Protein AF-A0AAD7GAS3-F1 (afdb_monomer)

Sequence (85 aa):
IVTVGGESSSPGGMYQFSPNRVTASNGTIIRFRFSSPGNHSVAHIAFSYPCTPLGDKIESSFEPVALGAANVPEWSIEVIDDRGR

Organism: Mycena rosella (NCBI:txid1033263)

Mean predicted aligned error: 4.08 Å

Structure (mmCIF, N/CA/C/O backbone):
data_AF-A0AAD7GAS3-F1
#
_entry.id   AF-A0AAD7GAS3-F1
#
loop_
_atom_site.group_PDB
_atom_site.id
_atom_site.type_symbol
_atom_site.label_atom_id
_atom_site.label_alt_id
_atom_site.label_comp_id
_atom_site.label_asym_id
_atom_site.label_entity_id
_atom_site.label_seq_id
_atom_site.pdbx_PDB_ins_code
_atom_site.Cartn_x
_atom_site.Cartn_y
_atom_site.Cartn_z
_atom_site.occupancy
_atom_site.B_iso_or_equiv
_atom_site.auth_seq_id
_atom_site.auth_comp_id
_atom_site.auth_asym_id
_atom_site.auth_atom_id
_atom_site.pdbx_PDB_model_num
ATOM 1 N N . ILE A 1 1 ? 0.309 8.216 3.169 1.00 94.00 1 ILE A N 1
ATOM 2 C CA . ILE A 1 1 ? 0.478 7.437 1.920 1.00 94.00 1 ILE A CA 1
ATOM 3 C C . ILE A 1 1 ? 1.491 6.345 2.216 1.00 94.00 1 ILE A C 1
ATOM 5 O O . ILE A 1 1 ? 2.479 6.642 2.877 1.00 94.00 1 ILE A O 1
ATOM 9 N N . VAL A 1 2 ? 1.216 5.117 1.788 1.00 97.75 2 VAL A N 1
ATOM 10 C CA . VAL A 1 2 ? 2.133 3.975 1.843 1.00 97.75 2 VAL A CA 1
ATOM 11 C C . VAL A 1 2 ? 2.617 3.700 0.425 1.00 97.75 2 VAL A C 1
ATOM 13 O O . VAL A 1 2 ? 1.808 3.508 -0.477 1.00 97.75 2 VAL A O 1
ATOM 16 N N . THR A 1 3 ? 3.924 3.694 0.211 1.00 97.06 3 THR A N 1
ATOM 17 C CA . THR A 1 3 ? 4.518 3.274 -1.059 1.00 97.06 3 THR A CA 1
ATOM 18 C C . THR A 1 3 ? 4.551 1.750 -1.117 1.00 97.06 3 THR A C 1
ATOM 20 O O . THR A 1 3 ? 4.979 1.114 -0.153 1.00 97.06 3 THR A O 1
ATOM 23 N N . VAL A 1 4 ? 4.104 1.171 -2.230 1.00 97.81 4 VAL A N 1
ATOM 24 C CA . VAL A 1 4 ? 4.139 -0.276 -2.484 1.00 97.81 4 VAL A CA 1
ATOM 25 C C . VAL A 1 4 ? 5.197 -0.564 -3.538 1.00 97.81 4 VAL A C 1
ATOM 27 O O . VAL A 1 4 ? 5.099 -0.062 -4.656 1.00 97.81 4 VAL A O 1
ATOM 30 N N . GLY A 1 5 ? 6.178 -1.385 -3.182 1.00 95.44 5 GLY A N 1
ATOM 31 C CA . GLY A 1 5 ? 7.335 -1.681 -4.017 1.00 95.44 5 GLY A CA 1
ATOM 32 C C . GLY A 1 5 ? 8.548 -0.801 -3.715 1.00 95.44 5 GLY A C 1
ATOM 33 O O . GLY A 1 5 ? 8.593 -0.061 -2.729 1.00 95.44 5 GLY A O 1
ATOM 34 N N . GLY A 1 6 ? 9.559 -0.928 -4.566 1.00 93.00 6 GLY A N 1
ATOM 35 C CA . GLY A 1 6 ? 10.802 -0.167 -4.523 1.00 93.00 6 GLY A CA 1
ATOM 36 C C . GLY A 1 6 ? 11.802 -0.709 -5.541 1.00 93.00 6 GLY A C 1
ATOM 37 O O . GLY A 1 6 ? 11.531 -1.678 -6.249 1.00 93.00 6 GLY A O 1
ATOM 38 N N . GLU A 1 7 ? 12.988 -0.117 -5.597 1.00 91.19 7 GLU A N 1
ATOM 39 C CA . GLU A 1 7 ? 14.096 -0.679 -6.373 1.00 91.19 7 GLU A CA 1
ATOM 40 C C . GLU A 1 7 ? 14.842 -1.754 -5.570 1.00 91.19 7 GLU A C 1
ATOM 42 O O . GLU A 1 7 ? 14.784 -1.791 -4.340 1.00 91.19 7 GLU A O 1
ATOM 47 N N . SER A 1 8 ? 15.632 -2.601 -6.236 1.00 90.94 8 SER A N 1
ATOM 48 C CA . SER A 1 8 ? 16.507 -3.566 -5.548 1.00 90.94 8 SER A CA 1
ATOM 49 C C . SER A 1 8 ? 17.538 -2.897 -4.629 1.00 90.94 8 SER A C 1
ATOM 51 O O . SER A 1 8 ? 18.020 -3.519 -3.688 1.00 90.94 8 SER A O 1
ATOM 53 N N . SER A 1 9 ? 17.873 -1.636 -4.909 1.00 92.12 9 SER A N 1
ATOM 54 C CA . SER A 1 9 ? 18.759 -0.767 -4.127 1.00 92.12 9 SER A CA 1
ATOM 55 C C . SER A 1 9 ? 18.060 -0.096 -2.938 1.00 92.12 9 SER A C 1
ATOM 57 O O . SER A 1 9 ? 18.731 0.463 -2.070 1.00 92.12 9 SER A O 1
ATOM 59 N N . SER A 1 10 ? 16.723 -0.113 -2.893 1.00 91.62 10 SER A N 1
ATOM 60 C CA . SER A 1 10 ? 15.965 0.549 -1.835 1.00 91.62 10 SER A CA 1
ATOM 61 C C . SER A 1 10 ? 16.177 -0.167 -0.497 1.00 91.62 10 SER A C 1
ATOM 63 O O . SER A 1 10 ? 16.219 -1.401 -0.465 1.00 91.62 10 SER A O 1
ATOM 65 N N . PRO A 1 11 ? 16.252 0.557 0.634 1.00 90.56 11 PRO A N 1
ATOM 66 C CA . PRO A 1 11 ? 16.151 -0.066 1.952 1.00 90.56 11 PRO A CA 1
ATOM 67 C C . PRO A 1 11 ? 14.857 -0.887 2.020 1.00 90.56 11 PRO A C 1
ATOM 69 O O . PRO A 1 11 ? 13.802 -0.342 1.716 1.00 90.56 11 PRO A O 1
ATOM 72 N N . GLY A 1 12 ? 14.938 -2.182 2.345 1.00 88.38 12 GLY A N 1
ATOM 73 C CA . GLY A 1 12 ? 13.794 -3.113 2.312 1.00 88.38 12 GLY A CA 1
ATOM 74 C C . GLY A 1 12 ? 13.542 -3.811 0.962 1.00 88.38 12 GLY A C 1
ATOM 75 O O . GLY A 1 12 ? 12.719 -4.721 0.892 1.00 88.38 12 GLY A O 1
ATOM 76 N N . GLY A 1 13 ? 14.296 -3.463 -0.086 1.00 93.00 13 GLY A N 1
ATOM 77 C CA . GLY A 1 13 ? 14.266 -4.111 -1.399 1.00 93.00 13 GLY A CA 1
ATOM 78 C C . GLY A 1 13 ? 13.030 -3.783 -2.243 1.00 93.00 13 GLY A C 1
ATOM 79 O O . GLY A 1 13 ? 12.302 -2.826 -1.988 1.00 93.00 13 GLY A O 1
ATOM 80 N N . MET A 1 14 ? 12.795 -4.599 -3.276 1.00 93.31 14 MET A N 1
ATOM 81 C CA . MET A 1 14 ? 11.715 -4.382 -4.251 1.00 93.31 14 MET A CA 1
ATOM 82 C C . MET A 1 14 ? 10.331 -4.871 -3.793 1.00 93.31 14 MET A C 1
ATOM 84 O O . MET A 1 14 ? 9.324 -4.484 -4.374 1.00 93.31 14 MET A O 1
ATOM 88 N N . TYR A 1 15 ? 10.255 -5.717 -2.761 1.00 94.12 15 TYR A N 1
ATOM 89 C CA . TYR A 1 15 ? 9.002 -6.291 -2.254 1.00 94.12 15 TYR A CA 1
ATOM 90 C C . TYR A 1 15 ? 8.701 -5.748 -0.861 1.00 94.12 15 TYR A C 1
ATOM 92 O O . TYR A 1 15 ? 8.953 -6.413 0.143 1.00 94.12 15 TYR A O 1
ATOM 100 N N . GLN A 1 16 ? 8.196 -4.518 -0.797 1.00 95.44 16 GLN A N 1
ATOM 101 C CA . GLN A 1 16 ? 7.982 -3.847 0.479 1.00 95.44 16 GLN A CA 1
ATOM 102 C C . GLN A 1 16 ? 6.788 -2.895 0.493 1.00 95.44 16 GLN A C 1
ATOM 104 O O . GLN A 1 16 ? 6.307 -2.441 -0.543 1.00 95.44 16 GLN A O 1
ATOM 109 N N . PHE A 1 17 ? 6.378 -2.560 1.712 1.00 97.00 17 PHE A N 1
ATOM 110 C CA . PHE A 1 17 ? 5.525 -1.423 2.030 1.00 97.00 17 PHE A CA 1
ATOM 111 C C . PHE A 1 17 ? 6.370 -0.384 2.770 1.00 97.00 17 PHE A C 1
ATOM 113 O O . PHE A 1 17 ? 7.062 -0.737 3.725 1.00 97.00 17 PHE A O 1
ATOM 120 N N . SER A 1 18 ? 6.314 0.884 2.360 1.00 96.56 18 SER A N 1
ATOM 121 C CA . SER A 1 18 ? 7.055 1.975 3.003 1.00 96.56 18 SER A CA 1
ATOM 122 C C . SER A 1 18 ? 6.142 3.177 3.295 1.00 96.56 18 SER A C 1
ATOM 124 O O . SER A 1 18 ? 5.696 3.845 2.361 1.00 96.56 18 SER A O 1
ATOM 126 N N . PRO A 1 19 ? 5.830 3.472 4.571 1.00 96.25 19 PRO A N 1
ATOM 127 C CA . PRO A 1 19 ? 6.222 2.712 5.761 1.00 96.25 19 PRO A CA 1
ATOM 128 C C . PRO A 1 19 ? 5.550 1.328 5.819 1.00 96.25 19 PRO A C 1
ATOM 130 O O . PRO A 1 19 ? 4.459 1.135 5.289 1.00 96.25 19 PRO A O 1
ATOM 133 N N . ASN A 1 20 ? 6.177 0.378 6.520 1.00 95.19 20 ASN A N 1
ATOM 134 C CA . ASN A 1 20 ? 5.632 -0.973 6.727 1.00 95.19 20 ASN A CA 1
ATOM 135 C C . ASN A 1 20 ? 4.659 -1.068 7.917 1.00 95.19 20 ASN A C 1
ATOM 137 O O . ASN A 1 20 ? 4.082 -2.124 8.170 1.00 95.19 20 ASN A O 1
ATOM 141 N N . ARG A 1 21 ? 4.489 0.026 8.665 1.00 94.50 21 ARG A N 1
ATOM 142 C CA . ARG A 1 21 ? 3.560 0.137 9.787 1.00 94.50 21 ARG A CA 1
ATOM 143 C C . ARG A 1 21 ? 2.914 1.511 9.772 1.00 94.50 21 ARG A C 1
ATOM 145 O O . ARG A 1 21 ? 3.602 2.526 9.692 1.00 94.50 21 ARG A O 1
ATOM 152 N N . VAL A 1 22 ? 1.593 1.529 9.890 1.00 93.62 22 VAL A N 1
ATOM 153 C CA . VAL A 1 22 ? 0.790 2.746 9.997 1.00 93.62 22 VAL A CA 1
ATOM 154 C C . VAL A 1 22 ? -0.122 2.604 11.207 1.00 93.62 22 VAL A C 1
ATOM 156 O O . VAL A 1 22 ? -0.744 1.562 11.394 1.00 93.62 22 VAL A O 1
ATOM 159 N N . THR A 1 23 ? -0.195 3.654 12.018 1.00 94.12 23 THR A N 1
ATOM 160 C CA . THR A 1 23 ? -1.227 3.818 13.045 1.00 94.12 23 THR A CA 1
ATOM 161 C C . THR A 1 23 ? -2.140 4.943 12.575 1.00 94.12 23 THR A C 1
ATOM 163 O O . THR A 1 23 ? -1.652 6.033 12.280 1.00 94.12 23 THR A O 1
ATOM 166 N N . ALA A 1 24 ? -3.438 4.678 12.466 1.00 92.81 24 ALA A N 1
ATOM 167 C CA . ALA A 1 24 ? -4.424 5.617 11.945 1.00 92.81 24 ALA A CA 1
ATOM 168 C C . ALA A 1 24 ? -5.748 5.471 12.706 1.00 92.81 24 ALA A C 1
ATOM 170 O O . ALA A 1 24 ? -6.089 4.368 13.127 1.00 92.81 24 ALA A O 1
ATOM 171 N N . SER A 1 25 ? -6.467 6.580 12.887 1.0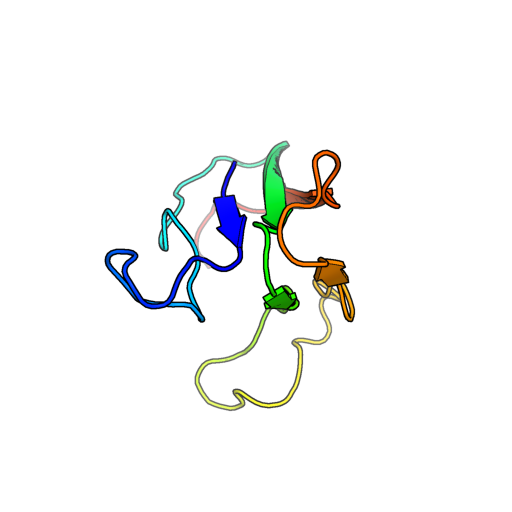0 95.06 25 SER A N 1
ATOM 172 C CA . SER A 1 25 ? -7.786 6.594 13.532 1.00 95.06 25 SER A CA 1
ATOM 173 C C . SER A 1 25 ? -8.895 6.192 12.562 1.00 95.06 25 SER A C 1
ATOM 175 O O . SER A 1 25 ? -8.721 6.284 11.342 1.00 95.06 25 SER A O 1
ATOM 177 N N . ASN A 1 26 ? -10.053 5.818 13.103 1.00 95.12 26 ASN A N 1
ATOM 178 C CA . ASN A 1 26 ? -11.269 5.574 12.328 1.00 95.12 26 ASN A CA 1
ATOM 179 C C . ASN A 1 26 ? -11.592 6.769 11.404 1.00 95.12 26 ASN A C 1
ATOM 181 O O . ASN A 1 26 ? -11.412 7.926 11.790 1.00 95.12 26 ASN A O 1
ATOM 185 N N . GLY A 1 27 ? -12.013 6.490 10.170 1.00 94.50 27 GLY A N 1
ATOM 186 C CA . GLY A 1 27 ? -12.282 7.469 9.114 1.00 94.50 27 GLY A CA 1
ATOM 187 C C . GLY A 1 27 ? -11.037 7.943 8.354 1.00 94.50 27 GLY A C 1
ATOM 188 O O . GLY A 1 27 ? -11.144 8.728 7.411 1.00 94.50 27 GLY A O 1
ATOM 189 N N . THR A 1 28 ? -9.836 7.485 8.726 1.00 96.31 28 THR A N 1
ATOM 190 C CA . THR A 1 28 ? -8.619 7.808 7.967 1.00 96.31 28 THR A CA 1
ATOM 191 C C . THR A 1 28 ? -8.605 7.059 6.637 1.00 96.31 28 THR A C 1
ATOM 193 O O . THR A 1 28 ? -8.807 5.847 6.599 1.00 96.31 28 THR A O 1
ATOM 196 N N . ILE A 1 29 ? -8.264 7.760 5.553 1.00 96.94 29 ILE A N 1
ATOM 197 C CA . ILE A 1 29 ? -7.993 7.137 4.254 1.00 96.94 29 ILE A CA 1
ATOM 198 C C . ILE A 1 29 ? -6.503 6.817 4.147 1.00 96.94 29 ILE A C 1
ATOM 200 O O . ILE A 1 29 ? -5.654 7.713 4.082 1.00 96.94 29 ILE A O 1
ATOM 204 N N . ILE A 1 30 ? -6.181 5.530 4.069 1.00 96.88 30 ILE A N 1
ATOM 205 C CA . ILE A 1 30 ? -4.832 5.067 3.753 1.00 96.88 30 ILE A CA 1
ATOM 206 C C . ILE A 1 30 ? -4.755 4.862 2.245 1.00 96.88 30 ILE A C 1
ATOM 208 O O . ILE A 1 30 ? -5.424 3.993 1.692 1.00 96.88 30 ILE A O 1
ATOM 212 N N . ARG A 1 31 ? -3.918 5.665 1.583 1.00 98.06 31 ARG A N 1
ATOM 213 C CA . ARG A 1 31 ? -3.599 5.510 0.159 1.00 98.06 31 ARG A CA 1
ATOM 21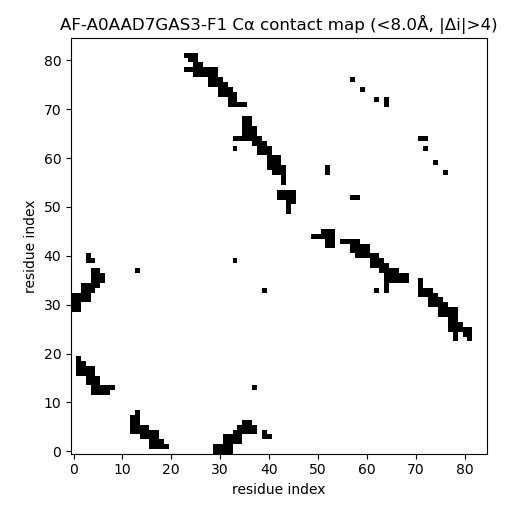4 C C . ARG A 1 31 ? -2.315 4.720 -0.020 1.00 98.06 31 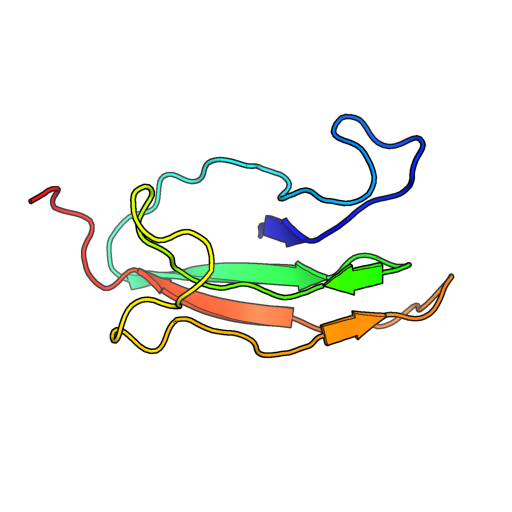ARG A C 1
ATOM 216 O O . ARG A 1 31 ? -1.296 5.081 0.577 1.00 98.06 31 ARG A O 1
ATOM 223 N N . PHE A 1 32 ? -2.370 3.718 -0.876 1.00 98.25 32 PHE A N 1
ATOM 224 C CA . PHE A 1 32 ? -1.255 2.933 -1.371 1.00 98.25 32 PHE A CA 1
ATOM 225 C C . PHE A 1 32 ? -0.865 3.448 -2.751 1.00 98.25 32 PHE A C 1
ATOM 227 O O . PHE A 1 32 ? -1.707 3.492 -3.642 1.00 98.25 32 PHE A O 1
ATOM 234 N N . ARG A 1 33 ? 0.393 3.850 -2.924 1.00 97.56 33 ARG A N 1
ATOM 235 C CA . ARG A 1 33 ? 0.943 4.333 -4.194 1.00 97.56 33 ARG A CA 1
ATOM 236 C C . ARG A 1 33 ? 1.977 3.334 -4.696 1.00 97.56 33 ARG A C 1
ATOM 238 O O . ARG A 1 33 ? 2.986 3.119 -4.028 1.00 97.56 33 ARG A O 1
ATOM 245 N N . PHE A 1 34 ? 1.736 2.725 -5.850 1.00 97.62 34 PHE A N 1
ATOM 246 C CA . PHE A 1 34 ? 2.594 1.659 -6.375 1.00 97.62 34 PHE A CA 1
ATOM 247 C C . PHE A 1 34 ? 3.812 2.258 -7.084 1.00 97.62 34 PHE A C 1
ATOM 249 O O . PHE A 1 34 ? 3.671 2.984 -8.057 1.00 97.62 34 PHE A O 1
ATOM 256 N N . SER A 1 35 ? 5.025 2.030 -6.589 1.00 95.31 35 SER A N 1
ATOM 257 C CA . SER A 1 35 ? 6.226 2.626 -7.182 1.00 95.31 35 SER A CA 1
ATOM 258 C C . SER A 1 35 ? 6.629 1.939 -8.485 1.00 95.31 35 SER A C 1
ATOM 260 O O . SER A 1 35 ? 6.459 0.733 -8.642 1.00 95.31 35 SER A O 1
ATOM 262 N N . SER A 1 36 ? 7.241 2.701 -9.391 1.00 92.38 36 SER A N 1
ATOM 263 C CA . SER A 1 36 ? 7.937 2.146 -10.554 1.00 92.38 36 SER A CA 1
ATOM 264 C C . SER A 1 36 ? 9.336 1.641 -10.163 1.00 92.38 36 SER A C 1
ATOM 266 O O . SER A 1 36 ? 10.043 2.383 -9.478 1.00 92.38 36 SER A O 1
ATOM 268 N N . PRO A 1 37 ? 9.809 0.508 -10.718 1.00 92.62 37 PRO A N 1
ATOM 269 C CA . PRO A 1 37 ? 9.043 -0.518 -11.432 1.00 92.62 37 PRO A CA 1
ATOM 270 C C . PRO A 1 37 ? 8.380 -1.485 -10.447 1.00 92.62 37 PRO A C 1
ATOM 272 O O . PRO A 1 37 ? 8.832 -1.622 -9.312 1.00 92.62 37 PRO A O 1
ATOM 275 N N . GLY A 1 38 ? 7.395 -2.252 -10.906 1.00 92.12 38 GLY A N 1
ATOM 276 C CA . GLY A 1 38 ? 6.930 -3.370 -10.101 1.00 92.12 38 GLY A CA 1
ATOM 277 C C . GLY A 1 38 ? 5.584 -3.929 -10.500 1.00 92.12 38 GLY A C 1
ATOM 278 O O . GLY A 1 38 ? 4.792 -3.295 -11.180 1.00 92.12 38 GLY A O 1
ATOM 279 N N . ASN A 1 39 ? 5.346 -5.148 -10.043 1.00 93.81 39 ASN A N 1
ATOM 280 C CA . ASN A 1 39 ? 4.141 -5.921 -10.287 1.00 93.81 39 ASN A CA 1
ATOM 281 C C . ASN A 1 39 ? 3.618 -6.329 -8.914 1.00 93.81 39 ASN A C 1
ATOM 283 O O . ASN A 1 39 ? 4.024 -7.357 -8.366 1.00 93.81 39 ASN A O 1
ATOM 287 N N . HIS A 1 40 ? 2.816 -5.459 -8.310 1.00 95.81 40 HIS A N 1
ATOM 288 C CA . HIS A 1 40 ? 2.489 -5.536 -6.890 1.00 95.81 40 HIS A CA 1
ATOM 289 C C . HIS A 1 40 ? 0.981 -5.627 -6.660 1.00 95.81 40 HIS A C 1
ATOM 291 O O . HIS A 1 40 ? 0.178 -5.484 -7.575 1.00 95.81 40 HIS A O 1
ATOM 297 N N . SER A 1 41 ? 0.603 -5.914 -5.419 1.00 95.50 41 SER A N 1
ATOM 298 C CA . SER A 1 41 ? -0.780 -5.903 -4.948 1.00 95.50 41 SER A CA 1
ATOM 299 C C . SER A 1 41 ? -0.802 -5.567 -3.458 1.00 95.50 41 SER A C 1
ATOM 301 O O . SER A 1 41 ? 0.220 -5.672 -2.772 1.00 95.50 41 SER A O 1
ATOM 303 N N . VAL A 1 42 ? -1.963 -5.162 -2.961 1.00 95.88 42 VAL A N 1
ATOM 304 C CA . VAL A 1 42 ? -2.268 -5.042 -1.536 1.00 95.88 42 VAL A CA 1
ATOM 305 C C . VAL A 1 42 ? -3.356 -6.051 -1.217 1.00 95.88 42 VAL A C 1
ATOM 307 O O . VAL A 1 42 ? -4.369 -6.087 -1.907 1.00 95.88 42 VAL A O 1
ATOM 310 N N . ALA A 1 43 ? -3.155 -6.860 -0.181 1.00 93.94 43 ALA A N 1
ATOM 311 C CA . ALA A 1 43 ? -4.159 -7.787 0.323 1.00 93.94 43 ALA A CA 1
ATOM 312 C C . ALA A 1 43 ? -4.081 -7.852 1.850 1.00 93.94 43 ALA A C 1
ATOM 314 O O . ALA A 1 43 ? -2.985 -7.911 2.414 1.00 93.94 43 ALA A O 1
ATOM 315 N N . HIS A 1 44 ? -5.230 -7.860 2.522 1.00 92.44 44 HIS A N 1
ATOM 316 C CA . HIS A 1 44 ? -5.291 -8.160 3.948 1.00 92.44 44 HIS A CA 1
ATOM 317 C C . HIS A 1 44 ? -5.348 -9.676 4.147 1.00 92.44 44 HIS A C 1
ATOM 319 O O . HIS A 1 44 ? -6.203 -10.360 3.588 1.00 92.44 44 HIS A O 1
ATOM 325 N N . ILE A 1 45 ? -4.409 -10.208 4.928 1.00 91.06 45 ILE A N 1
ATOM 326 C CA . ILE A 1 45 ? -4.235 -11.647 5.156 1.00 91.06 45 ILE A CA 1
ATOM 327 C C . ILE A 1 45 ? -4.133 -11.955 6.650 1.00 91.06 45 ILE A C 1
ATOM 329 O O . ILE A 1 45 ? -3.677 -11.130 7.443 1.00 91.06 45 ILE A O 1
ATOM 333 N N . ALA A 1 46 ? -4.498 -13.180 7.031 1.00 88.38 46 ALA A N 1
ATOM 334 C CA . A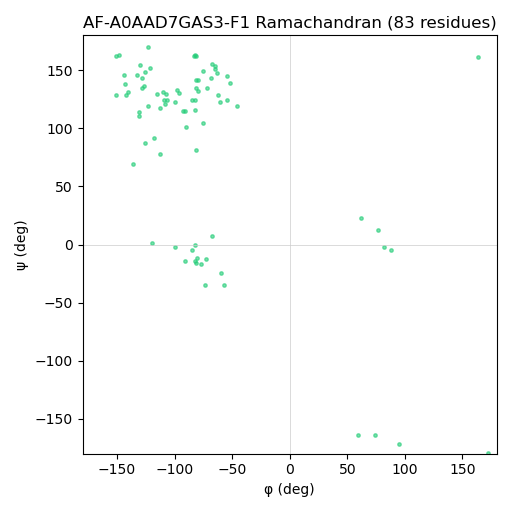LA A 1 46 ? -4.158 -13.716 8.344 1.00 88.38 46 ALA A CA 1
ATOM 335 C C . ALA A 1 46 ? -2.720 -14.245 8.344 1.00 88.38 46 ALA A C 1
ATOM 337 O O . ALA A 1 46 ? -2.299 -14.921 7.407 1.00 88.38 46 ALA A O 1
ATOM 338 N N . PHE A 1 47 ? -1.996 -14.042 9.447 1.00 87.44 47 PHE A N 1
ATOM 339 C CA . PHE A 1 47 ? -0.637 -14.573 9.606 1.00 87.44 47 PHE A CA 1
ATOM 340 C C . PHE A 1 47 ? -0.567 -16.104 9.448 1.00 87.44 47 PHE A C 1
ATOM 342 O O . PHE A 1 47 ? 0.397 -16.631 8.904 1.00 87.44 47 PHE A O 1
ATOM 349 N N . SER A 1 48 ? -1.603 -16.824 9.888 1.00 91.19 48 SER A N 1
ATOM 350 C CA . SER A 1 48 ? -1.704 -18.285 9.774 1.00 91.19 48 SER A CA 1
ATOM 351 C C . SER A 1 48 ? -2.071 -18.789 8.373 1.00 91.19 48 SER A C 1
ATOM 353 O O . SER A 1 48 ? -1.859 -19.966 8.093 1.00 91.19 48 SER A O 1
ATOM 355 N N . TYR A 1 49 ? -2.597 -17.927 7.495 1.00 88.31 49 TYR A N 1
ATOM 356 C CA . TYR A 1 49 ? -3.043 -18.280 6.142 1.00 88.31 49 TYR A CA 1
ATOM 357 C C . TYR A 1 49 ? -2.569 -17.227 5.127 1.00 88.31 49 TYR A C 1
ATOM 359 O O . TYR A 1 49 ? -3.378 -16.479 4.579 1.00 88.31 49 TYR A O 1
ATOM 367 N N . PRO A 1 50 ? -1.254 -17.150 4.854 1.00 85.62 50 PRO A N 1
ATOM 368 C CA . PRO A 1 50 ? -0.665 -16.019 4.137 1.00 85.62 50 PRO A CA 1
ATOM 369 C C . PRO A 1 50 ? -0.990 -15.969 2.637 1.00 85.62 50 PRO A C 1
ATOM 371 O O . PRO A 1 50 ? -0.735 -14.959 1.990 1.00 85.62 50 PRO A O 1
ATOM 374 N N . CYS A 1 51 ? -1.532 -17.050 2.070 1.00 87.06 51 CYS A N 1
ATOM 375 C CA . CYS A 1 51 ? -1.841 -17.155 0.642 1.00 87.06 51 CYS A CA 1
ATOM 376 C C . CYS A 1 51 ? -3.320 -16.903 0.312 1.00 87.06 51 CYS A C 1
ATOM 378 O O . CYS A 1 51 ? -3.685 -16.951 -0.860 1.00 87.06 51 CYS A O 1
ATOM 380 N N . THR A 1 52 ? -4.162 -16.658 1.318 1.00 85.88 52 THR A N 1
ATOM 381 C CA . THR A 1 52 ? -5.604 -16.473 1.134 1.00 85.88 52 THR A CA 1
ATOM 382 C C . THR A 1 52 ? -6.009 -15.118 1.707 1.00 85.88 52 THR A C 1
ATOM 384 O O . THR A 1 52 ? -5.837 -14.910 2.912 1.00 85.88 52 THR A O 1
ATOM 387 N N . PRO A 1 53 ? -6.551 -14.201 0.884 1.00 84.50 53 PRO A N 1
ATOM 388 C CA . PRO A 1 53 ? -7.112 -12.953 1.380 1.00 84.50 53 PRO A CA 1
ATOM 389 C C . PRO A 1 53 ? -8.172 -13.211 2.448 1.00 84.50 53 PRO A C 1
ATOM 391 O O . PRO A 1 53 ? -8.931 -14.184 2.384 1.00 84.50 53 PRO A O 1
ATOM 394 N N . LEU A 1 54 ? -8.238 -12.322 3.431 1.00 85.81 54 LEU A N 1
ATOM 395 C CA . LEU A 1 54 ? -9.351 -12.304 4.361 1.00 85.81 54 LEU A CA 1
ATOM 396 C C . LEU A 1 54 ? -10.646 -11.994 3.599 1.00 85.81 54 LEU A C 1
ATOM 398 O O . LEU A 1 54 ? -10.672 -11.269 2.606 1.00 85.81 54 LEU A O 1
ATOM 402 N N . GLY A 1 55 ? -11.761 -12.554 4.072 1.00 82.50 55 GLY A N 1
ATOM 403 C CA . GLY A 1 55 ? -13.082 -12.354 3.463 1.00 82.50 55 GLY A CA 1
ATOM 404 C C . GLY A 1 55 ? -13.633 -10.926 3.588 1.00 82.50 55 GLY A C 1
ATOM 405 O O . GLY A 1 55 ? -14.792 -10.696 3.250 1.00 82.50 55 GLY A O 1
ATOM 406 N N . ASP A 1 56 ? -12.830 -9.983 4.082 1.00 83.44 56 ASP A N 1
ATOM 407 C CA . ASP A 1 56 ? -13.157 -8.565 4.233 1.00 83.44 56 ASP A CA 1
ATOM 408 C C . ASP A 1 56 ? -12.979 -7.757 2.938 1.00 83.44 56 ASP A C 1
ATOM 410 O O . ASP A 1 56 ? -13.291 -6.568 2.916 1.00 83.44 56 ASP A O 1
ATOM 414 N N . LYS A 1 57 ? -12.550 -8.414 1.848 1.00 80.69 57 LYS A N 1
ATOM 415 C CA . LYS A 1 57 ? -12.424 -7.835 0.499 1.00 80.69 57 LYS A CA 1
ATOM 416 C C . LYS A 1 57 ? -11.421 -6.679 0.420 1.00 80.69 57 LYS A C 1
ATOM 418 O O . LYS A 1 57 ? -11.504 -5.856 -0.491 1.00 80.69 57 LYS A O 1
ATOM 423 N N . ILE A 1 58 ? -10.464 -6.612 1.344 1.00 91.31 58 ILE A N 1
ATOM 424 C CA . ILE A 1 58 ? -9.348 -5.669 1.260 1.00 91.31 58 ILE A CA 1
ATOM 425 C C . ILE A 1 58 ? -8.296 -6.275 0.326 1.00 91.31 58 ILE A C 1
ATOM 427 O O . ILE A 1 58 ? -7.327 -6.892 0.766 1.00 91.31 58 ILE A O 1
ATOM 431 N N . GLU A 1 59 ? -8.519 -6.117 -0.979 1.00 93.25 59 GLU A N 1
ATOM 432 C CA . GLU A 1 59 ? -7.614 -6.542 -2.047 1.00 93.25 59 GLU A CA 1
ATOM 433 C C . GLU A 1 59 ? -7.595 -5.520 -3.196 1.00 93.25 59 GLU A C 1
ATOM 435 O O . GLU A 1 59 ? -8.640 -5.130 -3.715 1.00 93.25 59 GLU A O 1
ATOM 440 N N . SER A 1 60 ? -6.409 -5.080 -3.622 1.00 94.94 60 SER A N 1
ATOM 441 C CA . SER A 1 60 ? -6.273 -4.175 -4.776 1.00 94.94 60 SER A CA 1
ATOM 442 C C . SER A 1 60 ? -6.341 -4.904 -6.115 1.00 94.94 60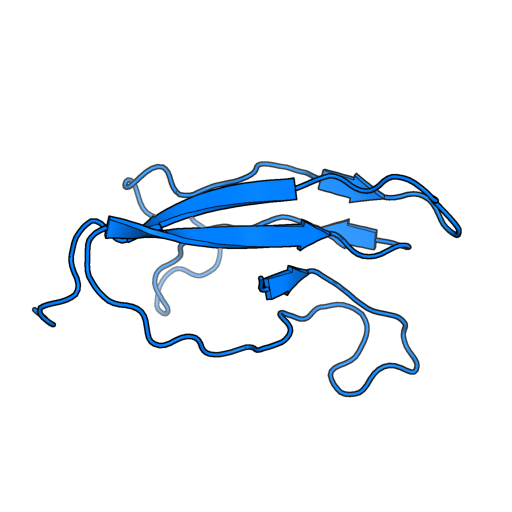 SER A C 1
ATOM 444 O O . SER A 1 60 ? -6.423 -4.262 -7.151 1.00 94.94 60 SER A O 1
ATOM 446 N N . SER A 1 61 ? -6.274 -6.240 -6.121 1.00 92.06 61 SER A N 1
ATOM 447 C CA . SER A 1 61 ? -5.863 -7.017 -7.301 1.00 92.06 61 SER A CA 1
ATOM 448 C C . SER A 1 61 ? -4.441 -6.647 -7.769 1.00 92.06 61 SER A C 1
ATOM 450 O O . SER A 1 61 ? -3.643 -6.098 -7.005 1.00 92.06 61 SER A O 1
ATOM 452 N N . PHE A 1 62 ? -4.085 -7.035 -8.994 1.00 94.94 62 PHE A N 1
ATOM 453 C CA . PHE A 1 62 ? -2.757 -6.844 -9.566 1.00 94.94 62 PHE A CA 1
ATOM 454 C C . PHE A 1 62 ? -2.571 -5.439 -10.148 1.00 94.94 62 PHE A C 1
ATOM 456 O O . PHE A 1 62 ? -3.306 -5.045 -11.050 1.00 94.94 62 PHE A O 1
ATOM 463 N N . GLU A 1 63 ? -1.538 -4.740 -9.686 1.00 96.69 63 GLU A N 1
ATOM 464 C CA . GLU A 1 63 ? -1.210 -3.363 -10.054 1.00 96.69 63 GLU A CA 1
ATOM 465 C C . GLU A 1 63 ? 0.172 -3.325 -10.736 1.00 96.69 63 GLU A C 1
ATOM 467 O O . GLU A 1 63 ? 1.209 -3.268 -10.059 1.00 96.69 63 GLU A O 1
ATOM 472 N N . PRO A 1 64 ? 0.223 -3.428 -12.080 1.00 96.00 64 PRO A N 1
ATOM 473 C CA . PRO A 1 64 ? 1.467 -3.403 -12.838 1.00 96.00 64 PRO A CA 1
ATOM 474 C C . PRO A 1 64 ? 1.961 -1.974 -13.072 1.00 96.00 64 PRO A C 1
ATOM 476 O O . PRO A 1 64 ? 1.223 -1.096 -13.521 1.00 96.00 64 PRO A O 1
ATOM 479 N N . VAL A 1 65 ? 3.255 -1.761 -12.857 1.00 96.31 65 VAL A N 1
ATOM 480 C CA . VAL A 1 65 ? 3.932 -0.482 -13.060 1.00 96.31 65 VAL A CA 1
ATOM 481 C C . VAL A 1 65 ? 5.200 -0.699 -13.878 1.00 96.31 65 VAL A C 1
ATOM 483 O O . VAL A 1 65 ? 6.160 -1.338 -13.440 1.00 96.31 65 VAL A O 1
ATOM 486 N N . ALA A 1 66 ? 5.209 -0.141 -15.088 1.00 94.56 66 ALA A N 1
ATOM 487 C CA . ALA A 1 66 ? 6.371 -0.175 -15.967 1.00 94.56 66 ALA A CA 1
ATOM 488 C C . ALA A 1 66 ? 7.555 0.618 -15.384 1.00 94.56 66 ALA A C 1
ATOM 490 O O . ALA A 1 66 ? 7.376 1.581 -14.637 1.00 94.56 66 ALA A O 1
ATOM 491 N N . LEU A 1 67 ? 8.776 0.242 -15.774 1.00 93.62 67 LEU A N 1
ATOM 492 C CA . LEU A 1 67 ? 9.990 0.964 -15.396 1.00 93.62 67 LEU A CA 1
ATOM 493 C C . LEU A 1 67 ? 9.974 2.398 -15.942 1.00 93.62 67 LEU A C 1
ATOM 495 O O . LEU A 1 67 ? 9.783 2.616 -17.136 1.00 93.62 67 LEU A O 1
ATOM 499 N N . GLY A 1 68 ? 10.210 3.366 -15.059 1.00 91.19 68 GLY A N 1
ATOM 500 C CA . GLY A 1 68 ? 10.223 4.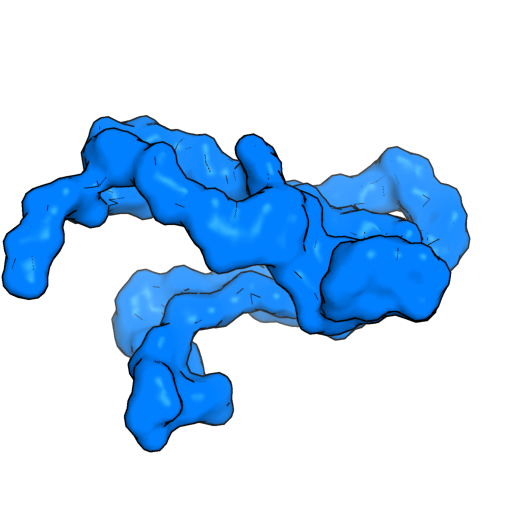792 -15.377 1.00 91.19 68 GLY A CA 1
ATOM 501 C C . GLY A 1 68 ? 8.832 5.410 -15.550 1.00 91.19 68 GLY A C 1
ATOM 502 O O . GLY A 1 68 ? 8.736 6.526 -16.061 1.00 91.19 68 GLY A O 1
ATOM 503 N N . ALA A 1 69 ? 7.755 4.718 -15.159 1.00 94.12 69 ALA A N 1
ATOM 504 C CA . ALA A 1 69 ? 6.401 5.249 -15.288 1.00 94.12 69 ALA A CA 1
ATOM 505 C C . ALA A 1 69 ? 6.230 6.552 -14.484 1.00 94.12 69 ALA A C 1
ATOM 507 O O . ALA A 1 69 ? 6.425 6.583 -13.269 1.00 94.12 69 ALA A O 1
ATOM 508 N N . ALA A 1 70 ? 5.837 7.631 -15.170 1.00 91.75 70 ALA A N 1
ATOM 509 C CA . ALA A 1 70 ? 5.586 8.931 -14.542 1.00 91.75 70 ALA A CA 1
ATOM 510 C C . ALA A 1 70 ? 4.273 8.951 -13.739 1.00 91.75 70 ALA A C 1
ATOM 512 O O . ALA A 1 70 ? 4.188 9.588 -12.691 1.00 91.75 70 ALA A O 1
ATOM 513 N N . ASN A 1 71 ? 3.265 8.223 -14.228 1.00 93.81 71 ASN A N 1
ATOM 514 C CA . ASN A 1 71 ? 1.982 8.040 -13.563 1.00 93.81 71 ASN A CA 1
ATOM 515 C C . ASN A 1 71 ? 1.910 6.615 -13.034 1.00 93.81 71 ASN A C 1
ATOM 517 O O . ASN A 1 71 ? 2.161 5.665 -13.775 1.00 93.81 71 ASN A O 1
ATOM 521 N N . VAL A 1 72 ? 1.557 6.484 -11.762 1.00 96.19 72 VAL A N 1
ATOM 522 C CA . VAL A 1 72 ? 1.461 5.200 -11.077 1.00 96.19 72 VAL A CA 1
ATOM 523 C C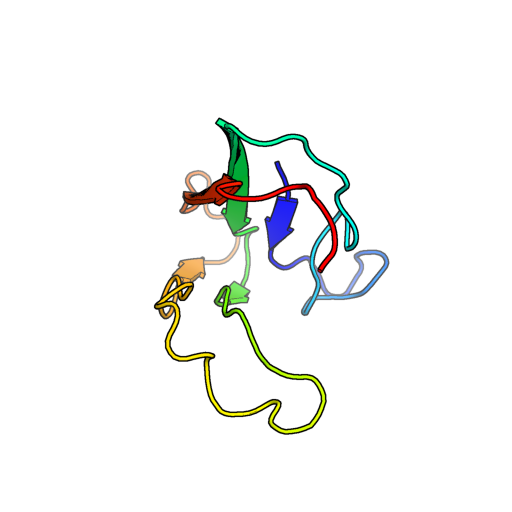 . VAL A 1 72 ? 0.085 5.046 -10.437 1.00 96.19 72 VAL A C 1
ATOM 525 O O . VAL A 1 72 ? -0.500 6.066 -10.058 1.00 96.19 72 VAL A O 1
ATOM 528 N N . PRO A 1 73 ? -0.450 3.818 -10.325 1.00 97.00 73 PRO A N 1
ATOM 529 C CA . PRO A 1 73 ? -1.748 3.612 -9.712 1.00 97.00 73 PRO A CA 1
ATOM 530 C C . PRO A 1 73 ? -1.714 3.981 -8.226 1.00 97.00 73 PRO A C 1
ATOM 532 O O . PRO A 1 73 ? -0.683 3.888 -7.547 1.00 97.00 73 PRO A O 1
ATOM 535 N N . GLU A 1 74 ? -2.872 4.403 -7.728 1.00 97.12 74 GLU A N 1
ATOM 536 C CA . GLU A 1 74 ? -3.135 4.553 -6.305 1.00 97.12 74 GLU A CA 1
ATOM 537 C C . GLU A 1 74 ? -4.397 3.773 -5.945 1.00 97.12 74 GLU A C 1
ATOM 539 O O . GLU A 1 74 ? -5.411 3.860 -6.636 1.00 97.12 74 GLU A O 1
ATOM 544 N N . TRP A 1 75 ? -4.344 3.048 -4.834 1.00 97.31 75 TRP A N 1
ATOM 545 C CA . TRP A 1 75 ? -5.473 2.303 -4.286 1.00 97.31 75 TRP A CA 1
ATOM 546 C C . TRP A 1 75 ? -5.661 2.677 -2.820 1.00 97.31 75 TRP A C 1
ATOM 548 O O . TRP A 1 75 ? -4.687 2.949 -2.123 1.00 97.31 75 TRP A O 1
ATOM 558 N N . SER A 1 76 ? -6.899 2.768 -2.343 1.00 97.06 76 SER A N 1
ATOM 559 C CA . SER A 1 76 ? -7.178 3.332 -1.018 1.00 97.06 76 SER A CA 1
ATOM 560 C C . SER A 1 76 ? -8.118 2.463 -0.208 1.00 97.06 76 SER A C 1
ATOM 562 O O . SER A 1 76 ? -9.059 1.891 -0.750 1.00 97.06 76 SER A O 1
ATOM 564 N N . ILE A 1 77 ? -7.892 2.451 1.103 1.00 95.19 77 ILE A N 1
ATOM 565 C CA . ILE A 1 77 ? -8.811 1.884 2.089 1.00 95.19 77 ILE A CA 1
ATOM 566 C C . ILE A 1 77 ? -9.222 2.957 3.084 1.00 95.19 77 ILE A C 1
ATOM 568 O O . ILE A 1 77 ? -8.456 3.882 3.373 1.00 95.19 77 ILE A O 1
ATOM 572 N N . GLU A 1 78 ? -10.415 2.799 3.637 1.00 94.94 78 GLU A N 1
ATOM 573 C CA . GLU A 1 78 ? -10.868 3.553 4.797 1.00 94.94 78 GLU A CA 1
ATOM 574 C C . GLU A 1 78 ? -10.675 2.704 6.055 1.00 94.94 78 GLU A C 1
ATOM 576 O O . GLU A 1 78 ? -11.019 1.521 6.085 1.00 94.94 78 GLU A O 1
ATOM 581 N N . VAL A 1 79 ? -10.104 3.300 7.099 1.00 92.44 79 VAL A N 1
ATOM 582 C CA . VAL A 1 79 ? -10.005 2.662 8.413 1.00 92.44 79 VAL A CA 1
ATOM 583 C C . VAL A 1 79 ? -11.381 2.717 9.070 1.00 92.44 79 VAL A C 1
ATOM 585 O O . VAL A 1 79 ? -11.792 3.770 9.540 1.00 92.44 79 VAL A O 1
ATOM 588 N N . ILE A 1 80 ? -12.089 1.588 9.101 1.00 88.06 80 ILE A N 1
ATOM 589 C CA . ILE A 1 80 ? -13.463 1.505 9.633 1.00 88.06 80 ILE A CA 1
ATOM 590 C C . ILE A 1 80 ? -13.536 1.166 11.130 1.00 88.06 80 ILE A C 1
ATOM 592 O O . ILE A 1 80 ? -14.588 1.329 11.749 1.00 88.06 80 ILE A O 1
ATOM 596 N N . ASP A 1 81 ? -12.432 0.702 11.721 1.00 79.38 81 ASP A N 1
ATOM 597 C CA . ASP A 1 81 ? -12.309 0.430 13.155 1.00 79.38 81 ASP A CA 1
ATOM 598 C C . ASP A 1 81 ? -10.856 0.620 13.615 1.00 79.38 81 ASP A C 1
ATOM 600 O O . ASP A 1 81 ? -9.926 0.082 13.014 1.00 79.38 81 ASP A O 1
ATOM 604 N N . ASP A 1 82 ? -10.665 1.404 14.673 1.00 77.44 82 ASP A N 1
ATOM 605 C CA . ASP A 1 82 ? -9.385 1.677 15.334 1.00 77.44 82 ASP A CA 1
ATOM 606 C C . ASP A 1 82 ? -9.381 1.241 16.809 1.00 77.44 82 ASP A C 1
ATOM 608 O O . ASP A 1 82 ? -8.377 1.398 17.512 1.00 77.44 82 ASP A O 1
ATOM 612 N N . ARG A 1 83 ? -10.485 0.655 17.288 1.00 70.94 83 ARG A N 1
ATOM 613 C CA . ARG A 1 83 ? -10.572 0.065 18.620 1.00 70.94 83 ARG A CA 1
ATOM 614 C C . ARG A 1 83 ? -10.157 -1.390 18.502 1.00 70.94 83 ARG A C 1
ATOM 616 O O . ARG A 1 83 ? -10.926 -2.228 18.050 1.00 70.94 83 ARG A O 1
ATOM 623 N N . GLY A 1 84 ? -8.911 -1.670 18.890 1.00 56.41 84 GLY A N 1
ATOM 624 C CA . GLY A 1 84 ? -8.378 -3.030 18.929 1.00 56.41 84 GLY A CA 1
ATOM 625 C C . GLY A 1 84 ? -9.379 -3.976 19.592 1.00 56.41 84 GLY A C 1
ATOM 626 O O . GLY A 1 84 ? -9.772 -3.752 20.737 1.00 56.41 84 GLY A O 1
ATOM 627 N N . ARG A 1 85 ? -9.831 -4.976 18.838 1.00 48.12 85 ARG A N 1
ATOM 628 C CA . ARG A 1 85 ? -10.541 -6.117 19.410 1.00 48.12 85 ARG A CA 1
ATOM 629 C C . ARG A 1 85 ? -9.588 -6.980 20.217 1.00 48.12 85 ARG A C 1
ATOM 631 O O . ARG A 1 85 ? -8.439 -7.164 19.754 1.00 48.12 85 ARG A O 1
#

Secondary structure (DSSP, 8-state):
-EEE---TTSTT-SS-EESS-----TT-EEEEEEPSSEEE--B-EETTEEEEE-TT--B---EEE-TT-SS--EEEEE----S--

pLDDT: mean 91.6, std 7.9, range [48.12, 98.25]

InterPro domains:
  IPR008972 Cupredoxin [G3DSA:2.60.40.420] (2-81)
  IPR008972 Cupredoxin [SSF49503] (12-58)
  IPR052953 Serine-rich & Multicopper Oxidase-related [PTHR34883] (2-82)

Radius of gyration: 13.59 Å; Cα contacts (8 Å, |Δi|>4): 157; chains: 1; bounding box: 32×27×35 Å

Foldseek 3Di:
DWEAADDCPDDVGGGAIVVNDDQDAAFDKDKYWYDPADWDKDADDDPVGRPDGDPPPGIPPIFGHYHPDPDGDMDIDGRHDNPDD

Solvent-accessible surface area (backbone atoms only — not comparable to full-atom values): 5244 Å² total; per-residue (Å²): 114,3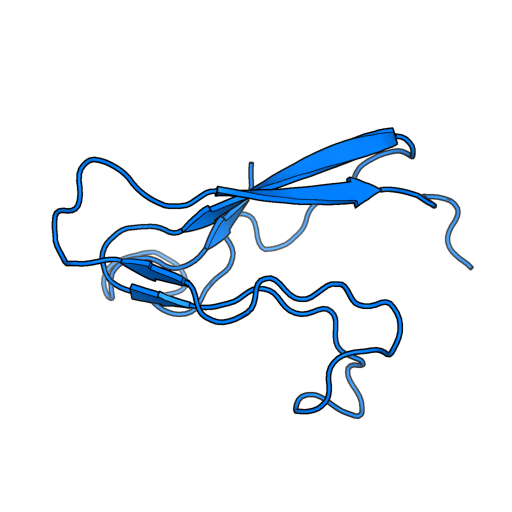0,35,36,36,29,45,81,84,36,91,76,28,42,81,37,50,47,63,79,73,85,88,71,55,59,77,38,73,50,35,37,37,46,36,54,38,39,80,45,69,51,68,45,56,44,90,92,42,76,90,47,68,43,94,81,70,54,57,69,55,84,50,77,35,56,75,81,50,89,75,60,64,72,51,73,48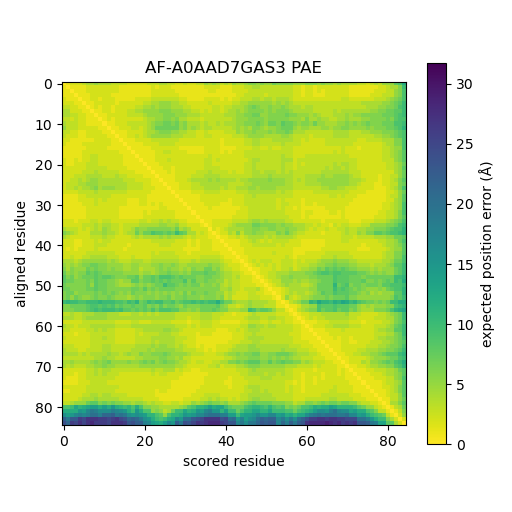,70,34,85,73,60,75,84,126

Nearest PDB structures (foldseek):
  8k9p-assembly1_A  TM=7.030E-01  e=2.856E-01  Alcaligenes faecalis
  5paz-assembly1_A  TM=7.147E-01  e=4.333E-01  Alcaligenes faecalis
  2uxg-assembly1_A  TM=6.635E-01  e=4.082E-01  Achromobacter cycloclastes
  7paz-assembly1_A  TM=7.149E-01  e=7.406E-01  Alcaligenes faecalis
  1pmy-assembly1_A  TM=5.882E-01  e=4.881E-01  Methylorubrum extorquens